Protein AF-A0A3S1CW15-F1 (afdb_monomer_lite)

pLDDT: mean 83.67, std 17.64, range [46.88, 97.25]

Sequence (69 aa):
MEEIVFAGWYVDAQEPVTLKDSEPKPDVVIILGNNRDYTELHPGSNDLALVVEIADSTLERDRSYKKRI

Structure (mmCIF, N/CA/C/O backbone):
data_AF-A0A3S1CW15-F1
#
_entry.id   AF-A0A3S1CW15-F1
#
loop_
_atom_site.group_PDB
_atom_site.id
_atom_site.type_symbol
_atom_site.label_atom_id
_atom_site.label_alt_id
_atom_site.label_comp_id
_atom_site.label_asym_id
_atom_site.label_entity_id
_atom_site.label_seq_id
_atom_site.pdbx_PDB_ins_code
_atom_site.Cartn_x
_atom_site.Cartn_y
_atom_site.Cartn_z
_atom_site.occupancy
_atom_site.B_iso_or_equiv
_atom_site.auth_seq_id
_atom_site.auth_comp_id
_atom_site.auth_asym_id
_atom_site.auth_atom_id
_atom_site.pdbx_PDB_model_num
ATOM 1 N N . MET A 1 1 ? -17.574 -8.725 -9.561 1.00 49.19 1 MET A N 1
ATOM 2 C CA . MET A 1 1 ? -16.136 -8.448 -9.711 1.00 49.19 1 MET A CA 1
ATOM 3 C C . MET A 1 1 ? -15.474 -9.376 -8.722 1.00 49.19 1 MET A C 1
ATOM 5 O O . MET A 1 1 ? -15.853 -9.328 -7.561 1.00 49.19 1 MET A O 1
ATOM 9 N N . GLU A 1 2 ? -14.725 -10.353 -9.222 1.00 46.88 2 GLU A N 1
ATOM 10 C CA . GLU A 1 2 ? -14.157 -11.435 -8.411 1.00 46.88 2 GLU A CA 1
ATOM 11 C C . GLU A 1 2 ? -13.332 -10.836 -7.266 1.00 46.88 2 GLU A C 1
ATOM 13 O O . GLU A 1 2 ? -12.672 -9.815 -7.451 1.00 46.88 2 GLU A O 1
ATOM 18 N N . GLU A 1 3 ? -13.440 -11.412 -6.071 1.00 58.91 3 GLU A N 1
ATOM 19 C CA . GLU A 1 3 ? -12.623 -11.028 -4.920 1.00 58.91 3 GLU A CA 1
ATOM 20 C C . GLU A 1 3 ? -11.165 -11.369 -5.266 1.00 58.91 3 GLU A C 1
ATOM 22 O O . GLU A 1 3 ? -10.729 -12.512 -5.159 1.00 58.91 3 GLU A O 1
ATOM 27 N N . ILE A 1 4 ? -10.421 -10.392 -5.789 1.00 76.38 4 ILE A N 1
ATOM 28 C CA . ILE A 1 4 ? -8.995 -10.555 -6.120 1.00 76.38 4 ILE A CA 1
ATOM 29 C C . ILE A 1 4 ? -8.147 -10.565 -4.831 1.00 76.38 4 ILE A C 1
ATOM 31 O O . ILE A 1 4 ? -6.993 -10.990 -4.839 1.00 76.38 4 ILE A O 1
ATOM 35 N N . VAL A 1 5 ? -8.726 -10.138 -3.704 1.00 84.56 5 VAL A N 1
ATOM 36 C CA . VAL A 1 5 ? -8.079 -10.029 -2.393 1.00 84.56 5 VAL A CA 1
ATOM 37 C C . VAL A 1 5 ? -8.967 -10.597 -1.285 1.00 84.56 5 VAL A C 1
ATOM 39 O O . VAL A 1 5 ? -10.156 -10.826 -1.487 1.00 84.56 5 VAL A O 1
ATOM 42 N N . PHE A 1 6 ? -8.375 -10.850 -0.118 1.00 86.44 6 PHE A N 1
ATOM 43 C CA . PHE A 1 6 ? -9.081 -11.372 1.053 1.00 86.44 6 PHE A CA 1
ATOM 44 C C . PHE A 1 6 ? -10.149 -10.393 1.564 1.00 86.44 6 PHE A C 1
ATOM 46 O O . PHE A 1 6 ? -9.955 -9.179 1.514 1.00 86.44 6 PHE A O 1
ATOM 53 N N . ALA A 1 7 ? -11.230 -10.919 2.141 1.00 90.12 7 ALA A N 1
ATOM 54 C CA . ALA A 1 7 ? -12.253 -10.113 2.801 1.00 90.12 7 ALA A CA 1
ATOM 55 C C . ALA A 1 7 ? -11.651 -9.151 3.843 1.00 90.12 7 ALA A C 1
ATOM 57 O O . ALA A 1 7 ? -10.791 -9.531 4.642 1.00 90.12 7 ALA A O 1
ATO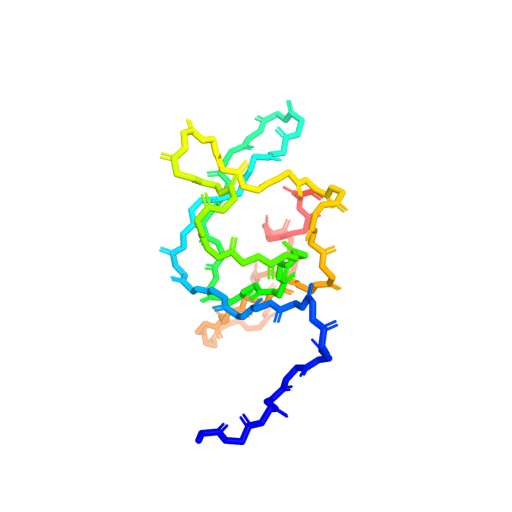M 58 N N . GLY A 1 8 ? -12.138 -7.909 3.850 1.00 92.12 8 GLY A N 1
ATOM 59 C CA . GLY A 1 8 ? -11.615 -6.851 4.715 1.00 92.12 8 GLY A CA 1
ATOM 60 C C . GLY A 1 8 ? -10.313 -6.225 4.216 1.00 92.12 8 GLY A C 1
ATOM 61 O O . GLY A 1 8 ? -9.666 -5.537 4.993 1.00 92.12 8 GLY A O 1
ATOM 62 N N . TRP A 1 9 ? -9.929 -6.464 2.961 1.00 95.00 9 TRP A N 1
ATOM 63 C CA . TRP A 1 9 ? -8.847 -5.765 2.275 1.00 95.00 9 TRP A CA 1
ATOM 64 C C . TRP A 1 9 ? -9.349 -5.222 0.939 1.00 95.00 9 TRP A C 1
ATOM 66 O O . TRP A 1 9 ? -10.275 -5.775 0.339 1.00 95.00 9 TRP A O 1
ATOM 76 N N . TYR A 1 10 ? -8.713 -4.168 0.441 1.00 94.75 10 TYR A N 1
ATOM 77 C CA . TYR A 1 10 ? -8.982 -3.626 -0.885 1.00 94.75 10 TYR A CA 1
ATOM 78 C C . TYR A 1 10 ? -7.686 -3.306 -1.631 1.00 94.75 10 TYR A C 1
ATOM 80 O O . TYR A 1 10 ? -6.621 -3.164 -1.033 1.00 94.75 10 TYR A O 1
ATOM 88 N N . VAL A 1 11 ? -7.782 -3.244 -2.959 1.00 94.69 11 VAL A N 1
ATOM 89 C CA . VAL A 1 11 ? -6.673 -2.844 -3.830 1.00 94.69 11 VAL A CA 1
ATOM 90 C C . VAL A 1 11 ? -6.797 -1.359 -4.123 1.00 94.69 11 VAL A C 1
ATOM 92 O O . VAL A 1 11 ? -7.884 -0.898 -4.477 1.00 94.69 11 VAL A O 1
ATOM 95 N N . ASP A 1 12 ? -5.678 -0.653 -4.036 1.00 94.25 12 ASP A N 1
ATOM 96 C CA . ASP A 1 12 ? -5.546 0.725 -4.495 1.00 94.25 12 ASP A CA 1
ATOM 97 C C . ASP A 1 12 ? -4.313 0.861 -5.389 1.00 94.25 12 ASP A C 1
ATOM 99 O O . ASP A 1 12 ? -3.435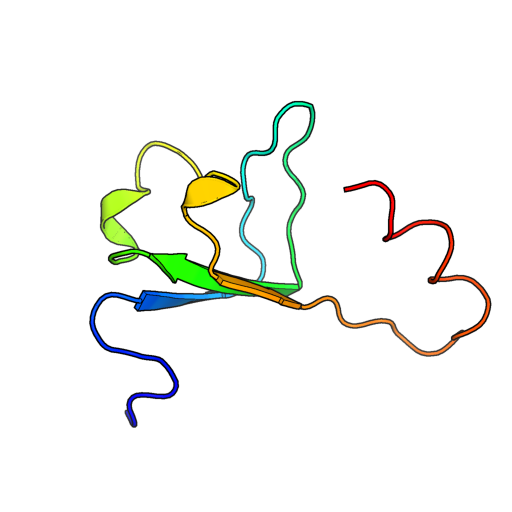 -0.008 -5.405 1.00 94.25 12 ASP A O 1
ATOM 103 N N . ALA A 1 13 ? -4.265 1.910 -6.194 1.00 94.06 13 ALA A N 1
ATOM 104 C CA . ALA A 1 13 ? -3.225 2.089 -7.192 1.00 94.06 13 ALA A CA 1
ATOM 105 C C . ALA A 1 13 ? -2.944 3.567 -7.387 1.00 94.06 13 ALA A C 1
ATOM 107 O O . ALA A 1 13 ? -3.875 4.347 -7.564 1.00 94.06 13 ALA A O 1
ATOM 108 N N . GLN A 1 14 ? -1.662 3.936 -7.449 1.00 91.81 14 GLN A N 1
ATOM 109 C CA . GLN A 1 14 ? -1.263 5.323 -7.662 1.00 91.81 14 GLN A CA 1
ATOM 110 C C . GLN A 1 14 ? -1.922 6.252 -6.629 1.00 91.81 14 GLN A C 1
ATOM 112 O O . GLN A 1 14 ? -2.458 7.296 -6.998 1.00 91.81 14 GLN A O 1
ATOM 117 N N . GLU A 1 15 ? -1.854 5.902 -5.348 1.00 94.31 15 GLU A N 1
ATOM 118 C CA . GLU A 1 15 ? -2.285 6.754 -4.236 1.00 94.31 15 GLU A CA 1
ATOM 119 C C . GLU A 1 15 ? -1.177 6.821 -3.172 1.00 94.31 15 GLU A C 1
ATOM 121 O O . GLU A 1 15 ? -0.403 5.864 -3.044 1.00 94.31 15 GLU A O 1
ATOM 126 N N . PRO A 1 16 ? -1.018 7.951 -2.455 1.00 95.56 16 PRO A N 1
ATOM 127 C CA . PRO A 1 16 ? 0.007 8.069 -1.427 1.00 95.56 16 PRO A CA 1
ATOM 128 C C . PRO A 1 16 ? -0.238 7.113 -0.257 1.00 95.56 16 PRO A C 1
ATOM 130 O O . PRO A 1 16 ? -1.377 6.878 0.146 1.00 95.56 16 PRO A O 1
ATOM 133 N N . VAL A 1 17 ? 0.850 6.620 0.331 1.00 96.38 17 VAL A N 1
ATOM 134 C CA . VAL A 1 17 ? 0.847 5.912 1.619 1.00 96.38 17 VAL A CA 1
ATOM 135 C C . VAL A 1 17 ? 1.775 6.635 2.584 1.00 96.38 17 VAL A C 1
ATOM 137 O O . VAL A 1 17 ? 2.859 7.060 2.188 1.00 96.38 17 VAL A O 1
ATOM 140 N N . THR A 1 18 ? 1.388 6.783 3.849 1.00 97.25 18 THR A N 1
ATOM 141 C CA . THR A 1 18 ? 2.201 7.503 4.836 1.00 97.25 18 THR A CA 1
ATOM 142 C C . THR A 1 18 ? 3.173 6.550 5.521 1.00 97.25 18 THR A C 1
ATOM 144 O O . THR A 1 18 ? 2.800 5.618 6.235 1.00 97.25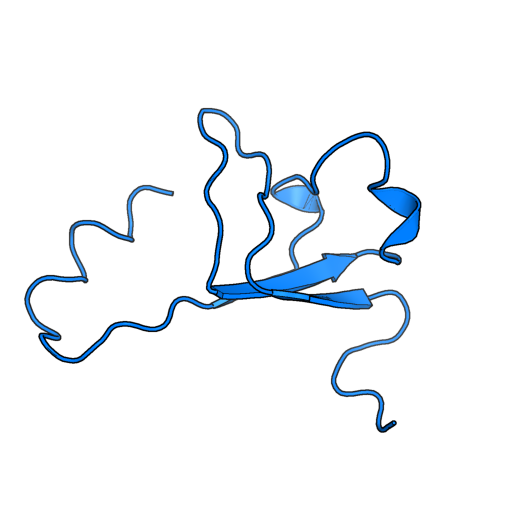 18 THR A O 1
ATOM 147 N N . LEU A 1 19 ? 4.462 6.806 5.334 1.00 93.88 19 LEU A N 1
ATOM 148 C CA . LEU A 1 19 ? 5.538 6.137 6.050 1.00 93.88 19 LEU A CA 1
ATOM 149 C C . LEU A 1 19 ? 6.114 7.069 7.108 1.00 93.88 19 LEU A C 1
ATOM 151 O O . LEU A 1 19 ? 5.740 8.232 7.222 1.00 93.88 19 LEU A O 1
ATOM 155 N N . LYS A 1 20 ? 7.056 6.551 7.897 1.00 94.38 20 LYS A N 1
ATOM 156 C CA . LYS A 1 20 ? 7.658 7.306 8.998 1.00 94.38 20 LYS A CA 1
ATOM 157 C C . LYS A 1 20 ? 8.251 8.648 8.546 1.00 94.38 20 LYS A C 1
ATOM 159 O O . LYS A 1 20 ? 8.104 9.637 9.256 1.00 94.38 20 LYS A O 1
ATOM 164 N N . ASP A 1 21 ? 8.916 8.656 7.391 1.00 94.75 21 ASP A N 1
ATOM 165 C CA . ASP A 1 21 ? 9.725 9.787 6.926 1.00 94.75 21 ASP A CA 1
ATOM 166 C C . ASP A 1 21 ? 9.352 10.258 5.498 1.00 94.75 21 ASP A C 1
ATOM 168 O O . ASP A 1 21 ? 10.025 11.129 4.943 1.00 94.75 21 ASP A O 1
ATOM 172 N N . SER A 1 22 ? 8.321 9.680 4.867 1.00 94.00 22 SER A N 1
ATOM 173 C CA . SER A 1 22 ? 7.956 9.958 3.468 1.00 94.00 22 SER A CA 1
ATOM 174 C C . SER A 1 22 ? 6.514 9.559 3.129 1.00 94.00 22 SER A C 1
ATOM 176 O O . SER A 1 22 ? 5.891 8.790 3.855 1.00 94.00 22 SER A O 1
ATOM 178 N N . GLU A 1 23 ? 6.007 10.057 1.996 1.00 96.62 23 GLU A N 1
ATOM 179 C CA . GLU A 1 23 ? 4.711 9.662 1.425 1.00 96.62 23 GLU A CA 1
ATOM 180 C C . GLU A 1 23 ? 4.882 9.214 -0.035 1.00 96.62 23 GLU A C 1
ATOM 182 O O . GLU A 1 23 ? 4.629 9.986 -0.966 1.00 96.62 23 GLU A O 1
ATOM 187 N N . PRO A 1 24 ? 5.425 8.006 -0.279 1.00 94.50 24 PRO A N 1
ATOM 188 C CA . PRO A 1 24 ? 5.549 7.489 -1.633 1.00 94.50 24 PRO A CA 1
ATOM 189 C C . PRO A 1 24 ? 4.172 7.185 -2.227 1.00 94.50 24 PRO A C 1
ATOM 191 O O . PRO A 1 24 ? 3.185 7.016 -1.514 1.00 94.50 24 PRO A O 1
ATOM 194 N N . LYS A 1 25 ? 4.138 7.078 -3.555 1.00 96.06 25 LYS A N 1
ATOM 195 C CA . LYS A 1 25 ? 2.942 6.799 -4.346 1.00 96.06 25 LYS A CA 1
ATOM 196 C C . LYS A 1 25 ? 3.154 5.507 -5.142 1.00 96.06 25 LYS A C 1
ATOM 198 O O . LYS A 1 25 ? 3.643 5.595 -6.268 1.00 96.06 25 LYS A O 1
ATOM 203 N N . PRO A 1 26 ? 2.874 4.331 -4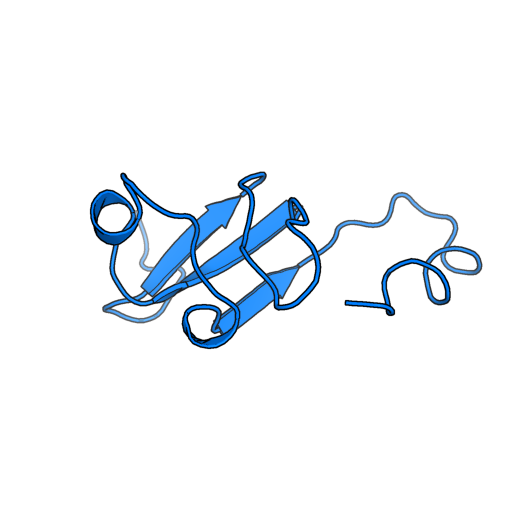.558 1.00 94.12 26 PRO A N 1
ATOM 204 C CA . PRO A 1 26 ? 3.172 3.067 -5.211 1.00 94.12 26 PRO A CA 1
ATOM 205 C C . PRO A 1 26 ? 2.239 2.782 -6.381 1.00 94.12 26 PRO A C 1
ATOM 207 O O . PRO A 1 26 ? 1.113 3.287 -6.440 1.00 94.12 26 PRO A O 1
ATOM 210 N N . ASP A 1 27 ? 2.683 1.914 -7.290 1.00 94.69 27 ASP A N 1
ATOM 211 C CA . ASP A 1 27 ? 1.876 1.583 -8.460 1.00 94.69 27 ASP A CA 1
ATOM 212 C C . ASP A 1 27 ? 0.625 0.786 -8.090 1.00 94.69 27 ASP A C 1
ATOM 214 O O . ASP A 1 27 ? -0.451 1.078 -8.613 1.00 94.69 27 ASP A O 1
ATOM 218 N N . VAL A 1 28 ? 0.754 -0.189 -7.182 1.00 94.75 28 VAL A N 1
ATOM 219 C CA . VAL A 1 28 ? -0.367 -0.964 -6.627 1.00 94.75 28 VAL A CA 1
ATOM 220 C C . VAL A 1 28 ? -0.104 -1.307 -5.159 1.00 94.75 28 VAL A C 1
ATOM 222 O O . VAL A 1 28 ? 1.006 -1.698 -4.792 1.00 94.75 28 VAL A O 1
ATOM 225 N N . VAL A 1 29 ? -1.141 -1.228 -4.327 1.00 95.44 29 VAL A N 1
ATOM 226 C CA . VAL A 1 29 ? -1.123 -1.611 -2.910 1.00 95.44 29 VAL A CA 1
ATOM 227 C C . VAL A 1 29 ? -2.348 -2.442 -2.528 1.00 95.44 29 VAL A C 1
ATOM 229 O O . VAL A 1 29 ? -3.411 -2.325 -3.135 1.00 95.44 29 VAL A O 1
ATOM 232 N N . ILE A 1 30 ? -2.200 -3.285 -1.505 1.00 96.00 30 ILE A N 1
ATOM 233 C CA . ILE A 1 30 ? -3.316 -3.967 -0.832 1.00 96.00 30 ILE A CA 1
ATOM 234 C C . ILE A 1 30 ? -3.415 -3.409 0.587 1.00 96.00 30 ILE A C 1
ATOM 236 O O . ILE A 1 30 ? -2.454 -3.526 1.350 1.00 96.00 30 ILE A O 1
ATOM 240 N N . ILE A 1 31 ? -4.563 -2.823 0.924 1.00 96.31 31 ILE A N 1
ATOM 241 C CA . ILE A 1 31 ? -4.793 -2.045 2.148 1.00 96.31 31 ILE A CA 1
ATOM 242 C C . ILE A 1 31 ? -5.901 -2.693 2.985 1.00 96.31 31 ILE A C 1
ATOM 244 O O . ILE A 1 31 ? -6.874 -3.218 2.437 1.00 96.31 31 ILE A O 1
ATOM 248 N N . LEU A 1 32 ? -5.743 -2.686 4.307 1.00 96.62 32 LEU A N 1
ATOM 249 C CA . LEU A 1 32 ? -6.731 -3.174 5.266 1.00 96.62 32 LEU A CA 1
ATOM 250 C C . LEU A 1 32 ? -7.991 -2.291 5.254 1.00 96.62 32 LEU A C 1
ATOM 252 O O . LEU A 1 32 ? -7.913 -1.077 5.147 1.00 96.62 32 LEU A O 1
ATOM 256 N N . GLY A 1 33 ? -9.166 -2.890 5.412 1.00 94.56 33 GLY A N 1
ATOM 257 C CA . GLY A 1 33 ? -10.441 -2.180 5.477 1.00 94.56 33 GLY A CA 1
ATOM 258 C C . GLY A 1 33 ? -11.015 -1.858 4.100 1.00 94.56 33 GLY A C 1
ATOM 259 O O . GLY A 1 33 ? -11.088 -2.718 3.218 1.00 94.56 33 GLY A O 1
ATOM 260 N N . ASN A 1 34 ? -11.497 -0.629 3.939 1.00 92.50 34 ASN A N 1
ATOM 261 C CA . ASN A 1 34 ? -12.062 -0.118 2.695 1.00 92.50 34 ASN A CA 1
ATOM 262 C C . ASN A 1 34 ? -11.617 1.329 2.436 1.00 92.50 34 ASN A C 1
ATOM 264 O O . ASN A 1 34 ? -11.219 2.044 3.351 1.00 92.50 34 ASN A O 1
ATOM 268 N N . ASN A 1 35 ? -11.751 1.796 1.194 1.00 89.06 35 ASN A N 1
ATOM 269 C CA . ASN A 1 35 ? -11.261 3.121 0.801 1.00 89.06 35 ASN A CA 1
ATOM 270 C C . ASN A 1 35 ? -11.870 4.302 1.582 1.00 89.06 35 ASN A C 1
ATOM 272 O O . ASN A 1 35 ? -11.276 5.375 1.616 1.00 89.06 35 A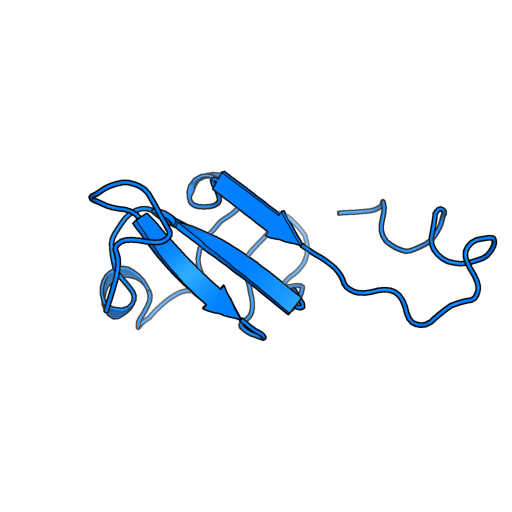SN A O 1
ATOM 276 N N . ARG A 1 36 ? -13.040 4.135 2.215 1.00 93.62 36 ARG A N 1
ATOM 277 C CA . ARG A 1 36 ? -13.662 5.194 3.022 1.00 93.62 36 ARG A CA 1
ATOM 278 C C . ARG A 1 36 ? -13.010 5.365 4.388 1.00 93.62 36 ARG A C 1
ATOM 280 O O . ARG A 1 36 ? -13.213 6.402 5.007 1.00 93.62 36 ARG A O 1
ATOM 287 N N . ASP A 1 37 ? -12.238 4.383 4.841 1.00 94.19 37 ASP A N 1
ATOM 288 C CA . ASP A 1 37 ? -11.535 4.450 6.123 1.00 94.19 37 ASP A CA 1
ATOM 289 C C . ASP A 1 37 ? -10.368 5.463 6.066 1.00 94.19 37 ASP A C 1
ATOM 291 O O . ASP A 1 37 ? -9.926 5.959 7.100 1.00 94.19 37 ASP A O 1
ATOM 295 N N . TYR A 1 38 ? -9.932 5.833 4.853 1.00 93.94 38 TYR A N 1
ATOM 296 C CA . TYR A 1 38 ? -8.769 6.682 4.567 1.00 93.94 38 TYR A CA 1
ATOM 297 C C . TYR A 1 38 ? -9.136 7.982 3.824 1.00 93.94 38 TYR A C 1
ATOM 299 O O . TYR A 1 38 ? -8.357 8.513 3.038 1.00 93.94 38 TYR A O 1
ATOM 307 N N . THR A 1 39 ? -10.339 8.530 4.045 1.00 92.94 39 THR A N 1
ATOM 308 C CA . THR A 1 39 ? -10.765 9.786 3.385 1.00 92.94 39 THR A CA 1
ATOM 309 C C . THR A 1 39 ? -10.067 11.036 3.913 1.00 92.94 39 THR A C 1
ATOM 311 O O . THR A 1 39 ? -10.028 12.047 3.217 1.00 92.94 39 THR A O 1
ATOM 314 N N . GLU A 1 40 ? -9.573 10.995 5.151 1.00 95.25 40 GLU A N 1
ATOM 315 C CA . GLU A 1 40 ? -8.927 12.137 5.818 1.00 95.25 40 GLU A CA 1
ATOM 316 C C . GLU A 1 40 ? -7.404 11.986 5.922 1.00 95.25 40 GLU A C 1
ATOM 318 O O . GLU A 1 40 ? -6.698 12.981 6.084 1.00 95.25 40 GLU A O 1
ATOM 323 N N . LEU A 1 41 ? -6.898 10.752 5.847 1.00 94.25 41 LEU A N 1
ATOM 324 C CA . LEU A 1 41 ? -5.495 10.392 6.039 1.00 94.25 41 LEU A CA 1
ATOM 325 C C . LEU A 1 41 ? -5.138 9.231 5.114 1.00 94.25 41 LEU A C 1
ATOM 327 O O . LEU A 1 41 ? -5.957 8.339 4.912 1.00 94.25 41 LEU A O 1
ATOM 331 N N . HIS A 1 42 ? -3.907 9.212 4.609 1.00 95.94 42 HIS A N 1
ATOM 332 C CA . HIS A 1 42 ? -3.410 8.104 3.801 1.00 95.94 42 HIS A CA 1
ATOM 333 C C . HIS A 1 42 ? -3.128 6.855 4.657 1.00 95.94 42 HIS A C 1
ATOM 335 O O . HIS A 1 42 ? -2.762 6.988 5.830 1.00 95.94 42 HIS A O 1
ATOM 341 N N . PRO A 1 43 ? -3.256 5.642 4.086 1.00 97.06 43 PRO A N 1
ATOM 342 C CA . PRO A 1 43 ? -2.906 4.407 4.779 1.00 97.06 43 PRO A CA 1
ATOM 343 C C . PRO A 1 43 ? -1.453 4.413 5.247 1.00 97.06 43 PRO A C 1
ATOM 345 O O . PRO A 1 43 ? -0.547 4.795 4.499 1.00 97.06 43 PRO A O 1
ATOM 348 N N . GLY A 1 44 ? -1.230 3.972 6.482 1.00 96.81 44 GLY A N 1
ATOM 349 C CA . GLY A 1 44 ? 0.098 3.846 7.064 1.00 96.81 44 GLY A CA 1
ATOM 350 C C . GLY A 1 44 ? 0.743 2.497 6.757 1.00 96.81 44 GLY A C 1
ATOM 351 O O . GLY A 1 44 ? 0.087 1.556 6.324 1.00 96.81 44 GLY A O 1
ATOM 352 N N . SER A 1 45 ? 2.031 2.341 7.071 1.00 94.56 45 SER A N 1
ATOM 353 C CA . SER A 1 45 ? 2.753 1.070 6.864 1.00 94.56 45 SER A CA 1
ATOM 354 C C . SER A 1 45 ? 2.118 -0.152 7.546 1.00 94.56 45 SER A C 1
ATOM 356 O O . SER A 1 45 ? 2.276 -1.267 7.056 1.00 94.56 45 SER A O 1
ATOM 358 N N . ASN A 1 46 ? 1.397 0.038 8.656 1.00 96.50 46 ASN A N 1
ATOM 359 C CA . ASN A 1 46 ? 0.691 -1.041 9.359 1.00 96.50 46 ASN A CA 1
ATOM 360 C C . ASN A 1 46 ? -0.615 -1.466 8.669 1.00 96.50 46 ASN A C 1
ATOM 362 O O . ASN A 1 46 ? -1.153 -2.521 8.998 1.00 96.50 46 ASN A O 1
ATOM 366 N N . ASP A 1 47 ? -1.108 -0.661 7.731 1.00 96.94 47 ASP A N 1
ATOM 367 C CA . ASP A 1 47 ? -2.347 -0.903 6.995 1.00 96.94 47 ASP A CA 1
ATOM 368 C C . ASP A 1 47 ? -2.099 -1.625 5.661 1.00 96.94 47 ASP A C 1
ATOM 370 O O . ASP A 1 47 ? -3.049 -2.009 4.983 1.00 96.94 47 ASP A O 1
ATOM 374 N N . LEU A 1 48 ? -0.834 -1.824 5.265 1.00 95.12 48 LEU A N 1
ATOM 375 C CA . LEU A 1 48 ? -0.453 -2.395 3.972 1.00 95.12 48 LEU A CA 1
ATOM 376 C C . LEU A 1 48 ? -0.107 -3.886 4.094 1.00 95.12 48 LEU A C 1
ATOM 378 O O . LEU A 1 48 ? 0.789 -4.269 4.845 1.00 95.12 48 LEU A O 1
ATOM 382 N N . ALA A 1 49 ? -0.752 -4.734 3.289 1.00 95.31 49 ALA A N 1
ATOM 383 C CA . ALA A 1 49 ? -0.379 -6.147 3.135 1.00 95.31 49 ALA A CA 1
ATOM 384 C C . ALA A 1 49 ? 0.642 -6.371 2.014 1.00 95.31 49 ALA A C 1
ATOM 386 O O . ALA A 1 49 ? 1.431 -7.316 2.071 1.00 95.31 49 ALA A O 1
ATOM 387 N N . LEU A 1 50 ? 0.603 -5.541 0.970 1.00 93.94 50 LEU A N 1
ATOM 388 C CA . LEU A 1 50 ? 1.462 -5.666 -0.204 1.00 93.94 50 LEU A CA 1
ATOM 389 C C . LEU A 1 50 ? 1.654 -4.302 -0.865 1.00 93.94 50 LEU A C 1
ATOM 391 O O . LEU A 1 50 ? 0.701 -3.538 -0.989 1.00 93.94 50 LEU A O 1
ATOM 395 N N . VAL A 1 51 ? 2.873 -4.052 -1.341 1.00 93.88 51 VAL A N 1
ATOM 396 C CA . VAL A 1 51 ? 3.235 -2.907 -2.182 1.00 93.88 51 VAL A CA 1
ATOM 397 C C . VAL A 1 51 ? 3.924 -3.442 -3.435 1.00 93.88 51 VAL A C 1
ATOM 399 O O . VAL A 1 51 ? 4.826 -4.278 -3.335 1.00 93.88 51 VAL A O 1
ATOM 402 N N . VAL A 1 52 ? 3.492 -2.989 -4.609 1.00 93.50 52 VAL A N 1
ATOM 403 C CA . VAL A 1 52 ? 4.028 -3.393 -5.912 1.00 93.50 52 VAL A CA 1
ATOM 404 C C . VAL A 1 52 ? 4.472 -2.157 -6.683 1.00 93.50 52 VAL A C 1
ATOM 406 O O . VAL A 1 52 ? 3.734 -1.183 -6.801 1.00 93.50 52 VAL A O 1
ATOM 409 N N . GLU A 1 53 ? 5.674 -2.249 -7.243 1.00 91.12 53 GLU A N 1
ATOM 410 C CA . GLU A 1 53 ? 6.312 -1.230 -8.071 1.00 91.12 53 GLU A CA 1
ATOM 411 C C . GLU A 1 53 ? 6.623 -1.835 -9.441 1.00 91.12 53 GLU A C 1
ATOM 413 O O . GLU A 1 53 ? 7.227 -2.909 -9.547 1.00 91.12 53 GLU A O 1
ATOM 418 N N . ILE A 1 54 ? 6.238 -1.138 -10.498 1.00 88.62 54 ILE A N 1
ATOM 419 C CA . ILE A 1 54 ? 6.492 -1.489 -11.884 1.00 88.62 54 ILE A CA 1
ATOM 420 C C . ILE A 1 54 ? 7.754 -0.736 -12.313 1.00 88.62 54 ILE A C 1
ATOM 422 O O . ILE A 1 54 ? 7.835 0.491 -12.317 1.00 88.62 54 ILE A O 1
ATOM 426 N N . ALA A 1 55 ? 8.792 -1.490 -12.657 1.00 82.25 55 ALA A N 1
ATOM 427 C CA . ALA A 1 55 ? 10.023 -0.944 -13.208 1.00 82.25 55 ALA A CA 1
ATOM 428 C C . ALA A 1 55 ? 9.997 -1.088 -14.731 1.00 82.25 55 ALA A C 1
ATOM 430 O O . ALA A 1 55 ? 9.969 -2.211 -15.238 1.00 82.25 55 ALA A O 1
ATOM 431 N N . ASP A 1 56 ? 10.041 0.025 -15.464 1.00 66.25 56 ASP A N 1
ATOM 432 C CA . ASP A 1 56 ? 10.287 -0.033 -16.903 1.00 66.25 56 ASP A CA 1
ATOM 433 C C . ASP A 1 56 ? 11.758 -0.421 -17.138 1.00 66.25 56 ASP A C 1
ATOM 435 O O . ASP A 1 56 ? 12.680 0.062 -16.474 1.00 66.25 56 ASP A O 1
ATOM 439 N N . SER A 1 57 ? 11.982 -1.398 -18.004 1.00 59.62 57 SER A N 1
ATOM 440 C CA . SER A 1 57 ? 13.190 -2.227 -18.034 1.00 59.62 57 SER A CA 1
ATOM 441 C C . SER A 1 57 ? 14.524 -1.472 -18.225 1.00 59.62 57 SER A C 1
ATOM 443 O O . SER A 1 57 ? 15.020 -1.297 -19.330 1.00 59.62 57 SER A O 1
ATOM 445 N N . THR A 1 58 ? 15.198 -1.159 -17.113 1.00 54.25 58 THR A N 1
ATOM 446 C CA . THR A 1 58 ? 16.653 -1.344 -16.934 1.00 54.25 58 THR A CA 1
ATOM 447 C C . THR A 1 58 ? 16.893 -1.945 -15.547 1.00 54.25 58 THR A C 1
ATOM 449 O O . THR A 1 58 ? 17.176 -1.263 -14.564 1.00 54.25 58 THR A O 1
ATOM 452 N N . LEU A 1 59 ? 16.745 -3.270 -15.472 1.00 53.97 59 LEU A N 1
ATOM 453 C CA . LEU A 1 59 ? 16.780 -4.094 -14.255 1.00 53.97 59 LEU A CA 1
ATOM 454 C C . LEU A 1 59 ? 18.032 -3.883 -13.366 1.00 53.97 59 LEU A C 1
ATOM 456 O O . LEU A 1 59 ? 17.989 -4.172 -12.171 1.00 53.97 59 LEU A O 1
ATOM 460 N N . GLU A 1 60 ? 19.135 -3.355 -13.909 1.00 53.00 60 GLU A N 1
ATOM 461 C CA . GLU A 1 60 ? 20.364 -3.064 -13.151 1.00 53.00 60 GLU A CA 1
ATOM 462 C C . GLU A 1 60 ? 20.333 -1.750 -12.351 1.00 53.00 60 GLU A C 1
ATOM 464 O O . GLU A 1 60 ? 21.063 -1.631 -11.367 1.00 53.00 60 GLU A O 1
ATOM 469 N N . ARG A 1 61 ? 19.491 -0.768 -12.711 1.00 51.38 61 ARG A N 1
ATOM 470 C CA . ARG A 1 61 ? 19.471 0.548 -12.037 1.00 51.38 61 ARG A CA 1
ATOM 471 C C . ARG A 1 61 ? 18.468 0.654 -10.890 1.00 51.38 61 ARG A C 1
ATOM 473 O O . ARG A 1 61 ? 18.671 1.469 -9.995 1.00 51.38 61 ARG A O 1
ATOM 480 N N . ASP A 1 62 ? 17.426 -0.175 -10.883 1.00 52.44 62 ASP A N 1
ATOM 481 C CA . ASP A 1 62 ? 16.272 0.047 -9.998 1.00 52.44 62 ASP A CA 1
ATOM 482 C C . ASP A 1 62 ? 16.401 -0.626 -8.612 1.00 52.44 62 ASP A C 1
ATOM 484 O O . ASP A 1 62 ? 15.755 -0.238 -7.639 1.00 52.44 62 ASP A O 1
ATOM 488 N N . ARG A 1 63 ? 17.317 -1.597 -8.457 1.00 54.72 63 ARG A N 1
ATOM 489 C CA . ARG A 1 63 ? 17.520 -2.312 -7.177 1.00 54.72 63 ARG A CA 1
ATOM 490 C C . ARG A 1 63 ? 18.162 -1.476 -6.063 1.00 54.72 63 ARG A C 1
ATOM 492 O O . ARG A 1 63 ? 18.107 -1.902 -4.909 1.00 54.72 63 ARG A O 1
ATOM 499 N N . SER A 1 64 ? 18.776 -0.333 -6.373 1.00 54.62 64 SER A N 1
ATOM 500 C CA . SER A 1 64 ? 19.426 0.534 -5.376 1.00 54.62 64 SER A CA 1
ATOM 501 C C . SER A 1 64 ? 18.579 1.738 -4.956 1.00 54.62 64 SER A C 1
ATOM 503 O O . SER A 1 64 ? 18.728 2.192 -3.823 1.00 54.62 64 SER A O 1
ATOM 505 N N . TYR A 1 65 ? 17.679 2.229 -5.816 1.00 54.22 65 TYR A N 1
ATOM 506 C CA . TYR A 1 65 ? 16.879 3.429 -5.539 1.00 54.22 65 TYR A CA 1
ATOM 507 C C . TYR A 1 65 ? 15.536 3.121 -4.867 1.00 54.22 65 TYR A C 1
ATOM 509 O O . TYR A 1 65 ? 15.190 3.789 -3.898 1.00 54.22 65 TYR A O 1
ATOM 517 N N . LYS A 1 66 ? 14.823 2.067 -5.289 1.00 52.97 66 LYS A N 1
ATOM 518 C CA . LYS A 1 66 ? 13.482 1.746 -4.756 1.00 52.97 66 LYS A CA 1
ATOM 519 C C . LYS A 1 66 ? 13.471 0.941 -3.452 1.00 52.97 66 LYS A C 1
ATOM 521 O O . LYS A 1 66 ? 12.414 0.625 -2.927 1.00 52.97 66 LYS A O 1
ATOM 526 N N . LYS A 1 67 ? 14.645 0.593 -2.913 1.00 49.69 67 LYS A N 1
ATOM 527 C CA . LYS A 1 67 ? 14.786 -0.211 -1.683 1.00 49.69 67 LYS A CA 1
ATOM 528 C C . LYS A 1 67 ? 15.012 0.607 -0.406 1.00 49.69 67 LYS A C 1
ATOM 530 O O . LYS A 1 67 ? 15.211 0.016 0.651 1.00 49.69 67 LYS A O 1
ATOM 535 N N . ARG A 1 68 ? 15.035 1.942 -0.497 1.00 49.91 68 ARG A N 1
ATOM 536 C CA . ARG A 1 68 ? 15.008 2.841 0.668 1.00 49.91 68 ARG A CA 1
ATOM 537 C C . ARG A 1 68 ? 13.588 3.350 0.861 1.00 49.91 68 ARG A C 1
ATOM 539 O O . ARG A 1 68 ? 13.289 4.502 0.564 1.00 49.91 68 ARG A O 1
ATOM 546 N N . ILE A 1 69 ? 12.743 2.437 1.305 1.00 49.78 69 ILE A N 1
ATOM 547 C CA . ILE A 1 69 ? 11.404 2.683 1.816 1.00 49.78 69 ILE A CA 1
ATOM 548 C C . ILE A 1 69 ? 11.358 1.979 3.170 1.00 49.78 69 ILE A C 1
ATOM 550 O O . ILE A 1 69 ? 11.859 0.829 3.223 1.00 49.78 69 ILE A O 1
#

Organism: NCBI:txid232991

InterPro domains:
  IPR008538 Putative restriction endonuclease [PF05685] (8-68)

Secondary structure (DSSP, 8-state):
----S-TTEEEE-S---B-SS-----SEEEEES-GGGGSSSPPBGGGEEEEE-PPPS-TTTHHHHTT--

Radius of gyration: 13.27 Å; chains: 1; bounding box: 36×24×27 Å

Foldseek 3Di:
DDCPDDPQKDKDAQAWEDEPPDTDGAGIWIFGHDPVVDPPHH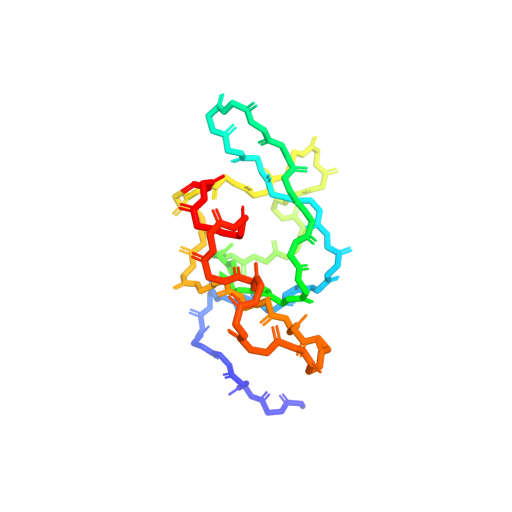HYPVGTPDTDHDDDDPVVPPPPPVPPD